Protein AF-A0A964QQM8-F1 (afdb_monomer_lite)

Foldseek 3Di:
DDDDPDDDDPQCVVNPCVCVVQVDDPVLSVVLSVLVVVLVVVLVVLVVVLVVLVVVLVVVVVVDDDCDPVNVVSVVVSVVSVVVSVVSVLVSLQVSLVSGDVVSSVVSSVVVCVPDPVPDDDPPPD

Structure (mmCIF, N/CA/C/O backbone):
data_AF-A0A964QQM8-F1
#
_entry.id   AF-A0A964QQM8-F1
#
loop_
_atom_site.group_PDB
_atom_site.id
_atom_site.type_symbol
_atom_site.label_atom_id
_atom_site.label_alt_id
_atom_site.label_comp_id
_atom_site.label_asym_id
_atom_site.label_entity_id
_atom_site.label_seq_id
_atom_site.pdbx_PDB_ins_code
_atom_site.Cartn_x
_atom_site.Cartn_y
_atom_site.Cartn_z
_atom_site.occupancy
_atom_site.B_iso_or_equiv
_atom_site.auth_seq_id
_atom_site.auth_comp_id
_atom_site.auth_asym_id
_atom_site.auth_atom_id
_atom_site.pdbx_PDB_model_num
ATOM 1 N N . MET A 1 1 ? -12.608 -31.740 -1.890 1.00 31.39 1 MET A N 1
ATOM 2 C CA . MET A 1 1 ? -11.802 -32.082 -3.080 1.00 31.39 1 MET A CA 1
ATOM 3 C C . MET A 1 1 ? -11.042 -30.824 -3.478 1.00 31.39 1 MET A C 1
ATOM 5 O O . MET A 1 1 ? -11.597 -29.952 -4.130 1.00 31.39 1 MET A O 1
ATOM 9 N N . VAL A 1 2 ? -9.843 -30.650 -2.920 1.00 35.44 2 VAL A N 1
ATOM 10 C CA . VAL A 1 2 ? -8.989 -29.475 -3.147 1.00 35.44 2 VAL A CA 1
ATOM 11 C C . VAL A 1 2 ? -8.168 -29.762 -4.398 1.00 35.44 2 VAL A C 1
ATOM 13 O O . VAL A 1 2 ? -7.427 -30.741 -4.423 1.00 35.44 2 VAL A O 1
ATOM 16 N N . GLN A 1 3 ? -8.356 -28.967 -5.451 1.00 29.23 3 GLN A N 1
ATOM 17 C CA . GLN A 1 3 ? -7.541 -29.076 -6.660 1.00 29.23 3 GLN A CA 1
ATOM 18 C C . GLN A 1 3 ? -6.115 -28.578 -6.373 1.00 29.23 3 GLN A C 1
ATOM 20 O O . GLN A 1 3 ? -5.958 -27.564 -5.684 1.00 29.23 3 GLN A O 1
ATOM 25 N N . PRO A 1 4 ? -5.081 -29.250 -6.903 1.00 35.38 4 PRO A N 1
ATOM 26 C CA . PRO A 1 4 ? -3.705 -28.799 -6.782 1.00 35.38 4 PRO A CA 1
ATOM 27 C C . PRO A 1 4 ? -3.490 -27.645 -7.769 1.00 35.38 4 PRO A C 1
ATOM 29 O O . PRO A 1 4 ? -3.807 -27.772 -8.951 1.00 35.38 4 PRO A O 1
ATOM 32 N N . ARG A 1 5 ? -2.982 -26.495 -7.310 1.00 39.91 5 ARG A N 1
ATOM 33 C CA . ARG A 1 5 ? -2.560 -25.436 -8.239 1.0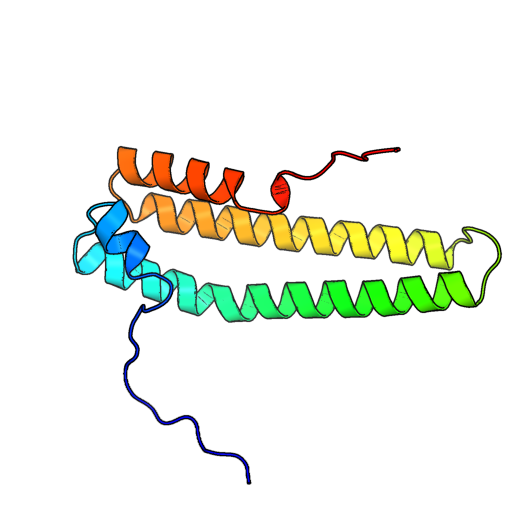0 39.91 5 ARG A CA 1
ATOM 34 C C . ARG A 1 5 ? -1.222 -25.845 -8.840 1.00 39.91 5 ARG A C 1
ATOM 36 O O . ARG A 1 5 ? -0.204 -25.797 -8.160 1.00 39.91 5 ARG A O 1
ATOM 43 N N . GLY A 1 6 ? -1.295 -26.310 -10.082 1.00 38.72 6 GLY A N 1
ATOM 44 C CA . GLY A 1 6 ? -0.162 -26.724 -10.891 1.00 38.72 6 GLY A CA 1
ATOM 45 C C . GLY A 1 6 ? 0.777 -25.572 -11.233 1.00 38.72 6 GLY A C 1
ATOM 46 O O . GLY A 1 6 ? 0.375 -24.415 -11.361 1.00 38.72 6 GLY A O 1
ATOM 47 N N . GLU A 1 7 ? 2.040 -25.944 -11.368 1.00 45.28 7 GLU A N 1
ATOM 48 C CA . GLU A 1 7 ? 3.139 -25.149 -11.889 1.00 45.28 7 GLU A CA 1
ATOM 49 C C . GLU A 1 7 ? 2.960 -24.914 -13.404 1.00 45.28 7 GLU A C 1
ATOM 51 O O . GLU A 1 7 ? 2.777 -25.858 -14.174 1.00 45.28 7 GLU A O 1
ATOM 56 N N . GLY A 1 8 ? 2.992 -23.636 -13.808 1.00 44.34 8 GLY A N 1
ATOM 57 C CA . GLY A 1 8 ? 2.975 -23.129 -15.191 1.00 44.34 8 GLY A CA 1
ATOM 58 C C . GLY A 1 8 ? 2.142 -21.837 -15.363 1.00 44.34 8 GLY A C 1
ATOM 59 O O . GLY A 1 8 ? 1.048 -21.743 -14.819 1.00 44.34 8 GLY A O 1
ATOM 60 N N . SER A 1 9 ? 2.664 -20.838 -16.095 1.00 47.94 9 SER A N 1
ATOM 61 C CA . SER A 1 9 ? 2.002 -19.644 -16.674 1.00 47.94 9 SER A CA 1
ATOM 62 C C . SER A 1 9 ? 0.500 -19.379 -16.401 1.00 47.94 9 SER A C 1
ATOM 64 O O . SER A 1 9 ? -0.371 -20.112 -16.864 1.00 47.94 9 SER A O 1
ATOM 66 N N . PRO A 1 10 ? 0.187 -18.182 -15.864 1.00 42.44 10 PRO A N 1
ATOM 67 C CA . PRO A 1 10 ? -0.726 -17.209 -16.494 1.00 42.44 10 PRO A CA 1
ATOM 68 C C . PRO A 1 10 ? 0.012 -15.885 -16.786 1.00 42.44 10 PRO A C 1
ATOM 70 O O . PRO A 1 10 ? -0.564 -14.806 -16.665 1.00 42.44 10 PRO A O 1
ATOM 73 N N . GLU A 1 11 ? 1.326 -15.991 -17.008 1.00 35.84 11 GLU A N 1
ATOM 74 C CA . GLU A 1 11 ? 2.380 -15.103 -16.500 1.00 35.84 11 GLU A CA 1
ATOM 75 C C . GLU A 1 11 ? 2.014 -13.627 -16.572 1.00 35.84 11 GLU A C 1
ATOM 77 O O . GLU A 1 11 ? 1.658 -13.116 -17.628 1.00 35.84 11 GLU A O 1
ATOM 82 N N . ARG A 1 12 ? 2.158 -12.889 -15.471 1.00 49.22 12 ARG A N 1
ATOM 83 C CA . ARG A 1 12 ? 1.960 -11.430 -15.474 1.00 49.22 12 ARG A CA 1
ATOM 84 C C . ARG A 1 12 ? 0.522 -10.946 -15.746 1.00 49.22 12 ARG A C 1
ATOM 86 O O . ARG A 1 12 ? 0.354 -9.749 -15.922 1.00 49.22 12 ARG A O 1
ATOM 93 N N . SER A 1 13 ? -0.522 -11.782 -15.773 1.00 53.22 13 SER A N 1
ATOM 94 C CA . SER A 1 13 ? -1.888 -11.391 -16.216 1.00 53.22 13 SER A CA 1
ATOM 95 C C . SER A 1 13 ? -2.539 -10.192 -15.504 1.00 53.22 13 SER A C 1
ATOM 97 O O . SER A 1 13 ? -3.277 -9.442 -16.139 1.00 53.22 13 SER A O 1
ATOM 99 N N . GLY A 1 14 ? -2.229 -9.939 -14.230 1.00 65.44 14 GLY A N 1
ATOM 100 C CA . GLY A 1 14 ? -2.646 -8.712 -13.533 1.00 65.44 14 GLY A CA 1
ATOM 101 C C . GLY A 1 14 ? -1.772 -7.484 -13.822 1.00 65.44 14 GLY A C 1
ATOM 102 O O . GLY A 1 14 ? -2.158 -6.374 -13.479 1.00 65.44 14 GLY A O 1
ATOM 103 N N . LEU A 1 15 ? -0.603 -7.667 -14.441 1.00 86.00 15 LEU A N 1
ATOM 104 C CA . LEU A 1 15 ? 0.398 -6.643 -14.770 1.00 86.00 15 LEU A CA 1
ATOM 105 C C . LEU A 1 15 ? 0.627 -6.489 -16.282 1.00 86.00 15 LEU A C 1
ATOM 107 O O . LEU A 1 15 ? 1.423 -5.651 -16.691 1.00 86.00 15 LEU A O 1
ATOM 111 N N . ALA A 1 16 ? -0.061 -7.259 -17.131 1.00 85.94 16 ALA A N 1
ATOM 112 C CA . ALA A 1 16 ? 0.047 -7.158 -18.587 1.00 85.94 16 ALA A CA 1
ATOM 113 C C . ALA A 1 16 ? -0.306 -5.747 -19.085 1.00 85.94 16 ALA A C 1
ATOM 115 O O . ALA A 1 16 ? 0.331 -5.231 -20.003 1.00 85.94 16 ALA A O 1
ATOM 116 N N . TRP A 1 17 ? -1.256 -5.089 -18.410 1.00 88.25 17 TRP A N 1
ATOM 117 C CA . TRP A 1 17 ? -1.578 -3.681 -18.641 1.00 88.25 17 TRP A CA 1
ATOM 118 C C . TRP A 1 17 ? -0.369 -2.767 -18.422 1.00 88.25 17 TRP A C 1
ATOM 120 O O . TRP A 1 17 ? -0.213 -1.805 -19.154 1.00 88.25 17 TRP A O 1
ATOM 130 N N . LEU A 1 18 ? 0.525 -3.072 -17.476 1.00 89.94 18 LEU A N 1
ATOM 131 C CA . LEU A 1 18 ? 1.683 -2.233 -17.178 1.00 89.94 18 LEU A CA 1
ATOM 132 C C . LEU A 1 18 ? 2.679 -2.223 -18.341 1.00 89.94 18 LEU A C 1
ATOM 134 O O . LEU A 1 18 ? 3.220 -1.178 -18.691 1.00 89.94 18 LEU A O 1
ATOM 138 N N . ARG A 1 19 ? 2.890 -3.380 -18.977 1.00 89.88 19 ARG A N 1
ATOM 139 C CA . ARG A 1 19 ? 3.741 -3.476 -20.167 1.00 89.88 19 ARG A CA 1
ATOM 140 C C . ARG A 1 19 ? 3.190 -2.627 -21.310 1.00 89.88 19 ARG A C 1
ATOM 142 O O . ARG A 1 19 ? 3.952 -1.894 -21.933 1.00 89.88 19 ARG A O 1
ATOM 149 N N . ASN A 1 20 ? 1.885 -2.740 -21.558 1.00 87.88 20 ASN A N 1
ATOM 150 C CA . ASN A 1 20 ? 1.216 -2.076 -22.674 1.00 87.88 20 ASN A CA 1
ATOM 151 C C . ASN A 1 20 ? 1.068 -0.571 -22.433 1.00 87.88 20 ASN A C 1
ATOM 153 O O . ASN A 1 20 ? 1.385 0.221 -23.313 1.00 87.88 20 ASN A O 1
ATOM 157 N N . ASP A 1 21 ? 0.647 -0.175 -21.232 1.00 91.62 21 ASP A N 1
ATOM 158 C CA . ASP A 1 21 ? 0.423 1.224 -20.894 1.00 91.62 21 ASP A CA 1
ATOM 159 C C . ASP A 1 21 ? 1.740 1.997 -20.850 1.00 91.62 21 ASP A C 1
ATOM 161 O O . ASP A 1 21 ? 1.748 3.145 -21.275 1.00 91.62 21 ASP A O 1
ATOM 165 N N . PHE A 1 22 ? 2.832 1.402 -20.349 1.00 92.88 22 PHE A N 1
ATOM 166 C CA . PHE A 1 22 ? 4.102 2.093 -20.062 1.00 92.88 22 PHE A CA 1
ATOM 167 C C . PHE A 1 22 ? 5.267 1.687 -20.972 1.00 92.88 22 PHE A C 1
ATOM 169 O O . PHE A 1 22 ? 6.421 1.981 -20.664 1.00 92.88 22 PHE A O 1
ATOM 176 N N . SER A 1 23 ? 4.984 1.012 -22.091 1.00 89.62 23 SER A N 1
ATOM 177 C CA . SER A 1 23 ? 5.976 0.655 -23.119 1.00 89.62 23 SER A CA 1
ATOM 178 C C . SER A 1 23 ? 7.227 -0.043 -22.564 1.00 89.62 23 SER A C 1
ATOM 180 O O . SER A 1 23 ? 8.357 0.261 -22.949 1.00 89.62 23 SER A O 1
ATOM 182 N N . LEU A 1 24 ? 7.036 -0.978 -21.630 1.00 93.12 24 LEU A N 1
ATOM 183 C CA . LEU A 1 24 ? 8.154 -1.678 -21.001 1.00 93.12 24 LEU A CA 1
ATOM 184 C C . LEU A 1 24 ? 8.799 -2.666 -21.973 1.00 93.12 24 LEU A C 1
ATOM 186 O O . LEU A 1 24 ? 8.119 -3.479 -22.608 1.00 93.12 24 LEU A O 1
ATOM 190 N N . SER A 1 25 ? 10.131 -2.651 -22.022 1.00 93.88 25 SER A N 1
ATOM 191 C CA . SER A 1 25 ? 10.892 -3.729 -22.654 1.00 93.88 25 SER A CA 1
ATOM 192 C C . SER A 1 25 ? 10.658 -5.060 -21.933 1.00 93.88 25 SER A C 1
ATOM 194 O O . SER A 1 25 ? 10.248 -5.106 -20.771 1.00 93.88 25 SER A O 1
ATOM 196 N N . GLU A 1 26 ? 10.966 -6.166 -22.609 1.00 92.38 26 GLU A N 1
ATOM 197 C CA . GLU A 1 26 ? 10.840 -7.509 -22.034 1.00 92.38 26 GLU A CA 1
ATOM 198 C C . GLU A 1 26 ? 11.637 -7.660 -20.728 1.00 92.38 26 GLU A C 1
ATOM 200 O O . GLU A 1 26 ? 11.129 -8.195 -19.741 1.00 92.38 26 GLU A O 1
ATOM 205 N N . ALA A 1 27 ? 12.857 -7.115 -20.697 1.00 93.44 27 ALA A N 1
ATOM 206 C CA . ALA A 1 27 ? 13.725 -7.143 -19.525 1.00 93.44 27 ALA A CA 1
ATOM 207 C C . ALA A 1 27 ? 13.144 -6.333 -18.354 1.00 93.44 27 ALA A C 1
ATOM 209 O O . ALA A 1 27 ? 13.073 -6.835 -17.233 1.00 93.44 27 ALA A O 1
ATOM 210 N N . GLN A 1 28 ? 12.669 -5.110 -18.615 1.00 94.31 28 GLN A N 1
ATOM 211 C CA . GLN A 1 28 ? 12.044 -4.269 -17.588 1.00 94.31 28 GLN A CA 1
ATOM 212 C C . GLN A 1 28 ? 10.773 -4.915 -17.041 1.00 94.31 28 GLN A C 1
ATOM 214 O O . GLN A 1 28 ? 10.565 -4.950 -15.832 1.00 94.31 28 GLN A O 1
ATOM 219 N N . PHE A 1 29 ? 9.933 -5.467 -17.916 1.00 94.06 29 PHE A N 1
ATOM 220 C CA . PHE A 1 29 ? 8.695 -6.102 -17.491 1.00 94.06 29 PHE A CA 1
ATOM 221 C C . PHE A 1 29 ? 8.959 -7.365 -16.660 1.00 94.06 29 PHE A C 1
ATOM 223 O O . PHE A 1 29 ? 8.303 -7.571 -15.643 1.00 94.06 29 PHE A O 1
ATOM 230 N N . THR A 1 30 ? 9.958 -8.165 -17.039 1.00 93.56 30 THR A N 1
ATOM 231 C CA . THR A 1 30 ? 10.393 -9.335 -16.258 1.00 93.56 30 THR A CA 1
ATOM 232 C C . THR A 1 30 ? 10.856 -8.930 -14.857 1.00 93.56 30 THR A C 1
ATOM 234 O O . THR A 1 30 ? 10.435 -9.535 -13.871 1.00 93.56 30 THR A O 1
ATOM 237 N N . GLU A 1 31 ? 11.659 -7.868 -14.749 1.00 94.00 31 GLU A N 1
ATOM 238 C CA . GLU A 1 31 ? 12.128 -7.365 -13.455 1.00 94.00 31 GLU A CA 1
ATOM 239 C C . GLU A 1 31 ? 10.979 -6.823 -12.594 1.00 94.00 31 GLU A C 1
ATOM 241 O O . GLU A 1 31 ? 10.906 -7.110 -11.398 1.00 94.00 31 GLU A O 1
ATOM 246 N N . VAL A 1 32 ? 10.022 -6.107 -13.192 1.00 93.38 32 VAL A N 1
ATOM 247 C CA . VAL A 1 32 ? 8.830 -5.637 -12.473 1.00 93.38 32 VAL A CA 1
ATOM 248 C C . VAL A 1 32 ? 7.988 -6.797 -11.943 1.00 93.38 32 VAL A C 1
ATOM 250 O O . VAL A 1 32 ? 7.559 -6.748 -10.789 1.00 93.38 32 VAL A O 1
ATOM 253 N N . CYS A 1 33 ? 7.784 -7.855 -12.729 1.00 92.75 33 CYS A N 1
ATOM 254 C CA . CYS A 1 33 ? 7.067 -9.042 -12.263 1.00 92.75 33 CYS A CA 1
ATOM 255 C C . CYS A 1 33 ? 7.776 -9.700 -11.082 1.00 92.75 33 CYS A C 1
ATOM 257 O O . CYS A 1 33 ? 7.151 -9.925 -10.050 1.00 92.75 33 CYS A O 1
ATOM 259 N N . ARG A 1 34 ? 9.097 -9.885 -11.173 1.00 93.81 34 ARG A N 1
ATOM 260 C CA . ARG A 1 34 ? 9.903 -10.428 -10.075 1.00 93.81 34 ARG A CA 1
ATOM 261 C C . ARG A 1 34 ? 9.768 -9.595 -8.794 1.00 93.81 34 ARG A C 1
ATOM 263 O O . ARG A 1 34 ? 9.611 -10.149 -7.706 1.00 93.81 34 ARG A O 1
ATOM 270 N N . MET A 1 35 ? 9.815 -8.265 -8.906 1.00 93.88 35 MET A N 1
ATOM 271 C CA . MET A 1 35 ? 9.623 -7.360 -7.766 1.00 93.88 35 MET A CA 1
ATOM 272 C C . MET A 1 35 ? 8.212 -7.446 -7.176 1.00 93.88 35 MET A C 1
ATOM 274 O O . MET A 1 35 ? 8.052 -7.363 -5.958 1.00 93.88 35 MET A O 1
ATOM 278 N N . HIS A 1 36 ? 7.191 -7.586 -8.021 1.00 92.94 36 HIS A N 1
ATOM 279 C CA . HIS A 1 36 ? 5.806 -7.704 -7.582 1.00 92.94 36 HIS A CA 1
ATOM 280 C C . HIS A 1 36 ? 5.546 -9.027 -6.862 1.00 92.94 36 HIS A C 1
ATOM 282 O O . HIS A 1 36 ? 5.006 -9.020 -5.757 1.00 92.94 36 HIS A O 1
ATOM 288 N N . ASP A 1 37 ? 6.016 -10.139 -7.421 1.00 92.25 37 ASP A N 1
ATOM 289 C CA . ASP A 1 37 ? 5.865 -11.468 -6.827 1.00 92.25 37 ASP A CA 1
ATOM 290 C C . ASP A 1 37 ? 6.543 -11.548 -5.451 1.00 92.25 37 ASP A C 1
ATOM 292 O O . ASP A 1 37 ? 5.998 -12.136 -4.518 1.00 92.25 37 ASP A O 1
ATOM 296 N N . ALA A 1 38 ? 7.686 -10.874 -5.277 1.00 91.62 38 ALA A N 1
ATOM 297 C CA . ALA A 1 38 ? 8.354 -10.759 -3.981 1.00 91.62 38 ALA A CA 1
ATOM 298 C C . ALA A 1 38 ? 7.586 -9.881 -2.969 1.00 91.62 38 ALA A C 1
ATOM 300 O O . ALA A 1 38 ? 7.682 -10.094 -1.759 1.00 91.62 38 ALA A O 1
ATOM 301 N N . TYR A 1 39 ? 6.831 -8.884 -3.438 1.00 92.25 39 TYR A N 1
ATOM 302 C CA . TYR A 1 39 ? 6.070 -7.964 -2.589 1.00 92.25 39 TYR A CA 1
ATOM 303 C C . TYR A 1 39 ? 4.726 -8.546 -2.121 1.00 92.25 39 TYR A C 1
ATOM 305 O O . TYR A 1 39 ? 4.335 -8.329 -0.970 1.00 92.25 39 TYR A O 1
ATOM 313 N N . VAL A 1 40 ? 4.025 -9.296 -2.979 1.00 91.12 40 VAL A N 1
ATOM 314 C CA . VAL A 1 40 ? 2.660 -9.800 -2.729 1.00 91.12 40 VAL A CA 1
ATOM 315 C C . VAL A 1 40 ? 2.509 -10.537 -1.386 1.00 91.12 40 VAL A C 1
ATOM 317 O O . VAL A 1 40 ? 1.577 -10.200 -0.649 1.00 91.12 40 VAL A O 1
ATOM 320 N N . PRO A 1 41 ? 3.402 -11.467 -0.986 1.00 93.19 41 PRO A N 1
ATOM 321 C CA . PRO A 1 41 ? 3.288 -12.145 0.306 1.00 93.19 41 PRO A CA 1
ATOM 322 C C . PRO A 1 41 ? 3.362 -11.185 1.500 1.00 93.19 41 PRO A C 1
ATOM 324 O O . PRO A 1 41 ? 2.590 -11.319 2.450 1.00 93.19 41 PRO A O 1
ATOM 327 N N . ARG A 1 42 ? 4.250 -10.180 1.440 1.00 92.31 42 ARG A N 1
ATOM 328 C CA . ARG A 1 42 ? 4.389 -9.155 2.489 1.00 92.31 42 ARG A CA 1
ATOM 329 C C . ARG A 1 42 ? 3.139 -8.278 2.565 1.00 92.31 42 ARG A C 1
ATOM 331 O O . ARG A 1 42 ? 2.660 -8.008 3.662 1.00 92.31 42 ARG A O 1
ATOM 338 N N . CYS A 1 43 ? 2.600 -7.872 1.415 1.00 91.88 43 CYS A N 1
ATOM 339 C CA . CYS A 1 43 ? 1.356 -7.106 1.331 1.00 91.88 43 CYS A CA 1
ATOM 340 C C . CYS A 1 43 ? 0.187 -7.866 1.977 1.00 91.88 43 CYS A C 1
ATOM 342 O O . CYS A 1 43 ? -0.491 -7.340 2.861 1.00 91.88 43 CYS A O 1
ATOM 344 N N . ALA A 1 44 ? 0.007 -9.135 1.599 1.00 92.06 44 ALA A N 1
ATOM 345 C CA . ALA A 1 44 ? -1.044 -9.989 2.142 1.00 92.06 44 ALA A CA 1
ATOM 346 C C . ALA A 1 44 ? -0.921 -10.154 3.664 1.00 92.06 44 ALA A C 1
ATOM 348 O O .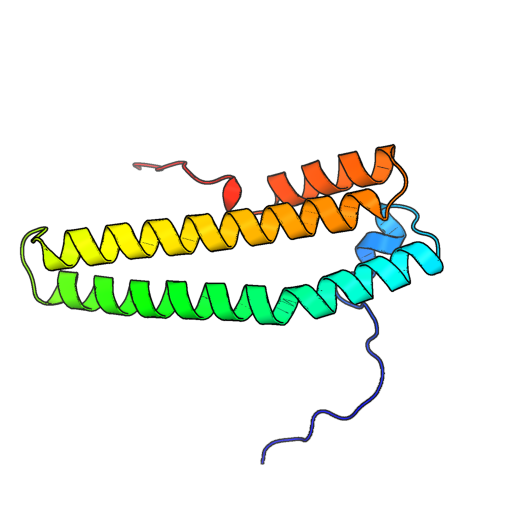 ALA A 1 44 ? -1.925 -10.090 4.374 1.00 92.06 44 ALA A O 1
ATOM 349 N N . GLU A 1 45 ? 0.298 -10.314 4.182 1.00 95.31 45 GLU A N 1
ATOM 350 C CA . GLU A 1 45 ? 0.529 -10.409 5.622 1.00 95.31 45 GLU A CA 1
ATOM 351 C C . GLU A 1 45 ? 0.165 -9.121 6.368 1.00 95.31 45 GLU A C 1
ATOM 353 O O . GLU A 1 45 ? -0.532 -9.173 7.383 1.00 95.31 45 GLU A O 1
ATOM 358 N N . SER A 1 46 ? 0.557 -7.954 5.850 1.00 91.69 46 SER A N 1
ATOM 359 C CA . SER A 1 46 ? 0.140 -6.668 6.419 1.00 91.69 46 SER A CA 1
ATOM 360 C C . SER A 1 46 ? -1.387 -6.531 6.459 1.00 91.69 46 SER A C 1
ATOM 362 O O . SER A 1 46 ? -1.930 -6.133 7.491 1.00 91.69 46 SER A O 1
ATOM 364 N N . CYS A 1 47 ? -2.092 -6.928 5.393 1.00 92.31 47 CYS A N 1
ATOM 365 C CA . CYS A 1 47 ? -3.557 -6.936 5.370 1.00 92.31 47 CYS A CA 1
ATOM 366 C C . CYS A 1 47 ? -4.152 -7.864 6.438 1.00 92.31 47 CYS A C 1
ATOM 368 O O . CYS A 1 47 ? -5.070 -7.456 7.148 1.00 92.31 47 CYS A O 1
ATOM 370 N N . ARG A 1 48 ? -3.608 -9.078 6.610 1.00 96.12 48 ARG A N 1
ATOM 371 C CA . ARG A 1 48 ? -4.061 -10.012 7.658 1.00 96.12 48 ARG A CA 1
ATOM 372 C C . ARG A 1 48 ? -3.896 -9.431 9.060 1.00 96.12 48 ARG A C 1
ATOM 374 O O . ARG A 1 48 ? -4.811 -9.539 9.873 1.00 96.12 48 ARG A O 1
ATOM 381 N N . ARG A 1 49 ? -2.756 -8.794 9.343 1.00 96.38 49 ARG A N 1
ATOM 382 C CA . ARG A 1 49 ? -2.483 -8.167 10.650 1.00 96.38 49 ARG A CA 1
ATOM 383 C C . ARG A 1 49 ? -3.450 -7.018 10.940 1.00 96.38 49 ARG A C 1
ATOM 385 O O . ARG A 1 49 ? -3.983 -6.943 12.046 1.00 96.38 49 ARG A O 1
ATOM 392 N N . ILE A 1 50 ? -3.710 -6.159 9.950 1.00 95.19 50 ILE A N 1
ATOM 393 C CA . ILE A 1 50 ? -4.689 -5.066 10.068 1.00 95.19 50 ILE A CA 1
ATOM 394 C C . ILE A 1 50 ? -6.086 -5.629 10.340 1.00 95.19 50 ILE A C 1
ATOM 396 O O . ILE A 1 50 ? -6.763 -5.152 11.247 1.00 95.19 50 ILE A O 1
ATOM 400 N N . GLU A 1 51 ? -6.499 -6.663 9.608 1.00 95.00 51 GLU A N 1
ATOM 401 C CA . GLU A 1 51 ? -7.819 -7.269 9.788 1.00 95.00 51 GLU A CA 1
ATOM 402 C C . GLU A 1 51 ? -7.976 -7.905 11.171 1.00 95.00 51 GLU A C 1
ATOM 404 O O . GLU A 1 51 ? -8.961 -7.658 11.865 1.00 95.00 51 GLU A O 1
ATOM 409 N N . SER A 1 52 ? -6.961 -8.635 11.641 1.00 97.19 52 SER A N 1
ATOM 410 C CA . SER A 1 52 ? -6.954 -9.179 13.002 1.00 97.19 52 SER A CA 1
ATOM 411 C C . SER A 1 52 ? -7.119 -8.082 14.057 1.00 97.19 52 SER A C 1
ATOM 413 O O . SER A 1 52 ? -7.850 -8.270 15.031 1.00 97.19 52 SER A O 1
ATOM 415 N N . LYS A 1 53 ? -6.465 -6.929 13.870 1.00 97.38 53 LYS A N 1
ATOM 416 C CA . LYS A 1 53 ? -6.584 -5.794 14.791 1.00 97.38 53 LYS A CA 1
ATOM 417 C C . LYS A 1 53 ? -7.955 -5.116 14.696 1.00 97.38 53 LYS A C 1
ATOM 419 O O . LYS A 1 53 ? -8.488 -4.695 15.717 1.00 97.38 53 LYS A O 1
ATOM 424 N N . ASN A 1 54 ? -8.564 -5.055 13.511 1.00 96.56 54 ASN A N 1
ATOM 425 C CA . ASN A 1 54 ? -9.934 -4.558 13.344 1.00 96.56 54 ASN A CA 1
ATOM 426 C C . ASN A 1 54 ? -10.951 -5.443 14.079 1.00 96.56 54 ASN A C 1
ATOM 428 O O . ASN A 1 54 ? -11.835 -4.920 14.754 1.00 96.56 54 ASN A O 1
ATOM 432 N N . VAL A 1 55 ? -10.801 -6.770 14.001 1.00 98.00 55 VAL A N 1
ATOM 433 C CA . VAL A 1 55 ? -11.645 -7.722 14.742 1.00 98.00 55 VAL A CA 1
ATOM 434 C C . VAL A 1 55 ? -11.511 -7.517 16.254 1.00 98.00 55 VAL A C 1
ATOM 436 O O . VAL A 1 55 ? -12.513 -7.529 16.967 1.00 98.00 55 VAL A O 1
ATOM 439 N N . GLU A 1 56 ? -10.294 -7.307 16.756 1.00 97.31 56 GLU A N 1
ATOM 440 C CA . GLU A 1 56 ? -10.048 -7.000 18.170 1.00 97.31 56 GLU A CA 1
ATOM 441 C C . GLU A 1 56 ? -10.719 -5.690 18.602 1.00 97.31 56 GLU A C 1
ATOM 443 O O . GLU A 1 56 ? -11.455 -5.681 19.588 1.00 97.31 56 GLU A O 1
ATOM 448 N N . ILE A 1 57 ? -10.540 -4.613 17.831 1.00 98.12 57 ILE A N 1
ATOM 449 C CA . ILE A 1 57 ? -11.209 -3.326 18.068 1.00 98.12 57 ILE A CA 1
ATOM 450 C C . ILE A 1 57 ? -12.730 -3.507 18.102 1.00 98.12 57 ILE A C 1
ATOM 452 O O . ILE A 1 57 ? -13.380 -3.025 19.026 1.00 98.12 57 ILE A O 1
ATOM 456 N N . GLY A 1 58 ? -13.299 -4.238 17.139 1.00 97.69 58 GLY A N 1
ATOM 457 C CA . GLY A 1 58 ? -14.737 -4.505 17.082 1.00 97.69 58 GLY A CA 1
ATOM 458 C C . GLY A 1 58 ? -15.259 -5.221 18.330 1.00 97.69 58 GLY A C 1
ATOM 459 O O . GLY A 1 58 ? -16.321 -4.868 18.839 1.00 97.69 58 GLY A O 1
ATOM 460 N N . ARG A 1 59 ? -14.493 -6.177 18.876 1.00 97.62 59 ARG A N 1
ATOM 461 C CA . ARG A 1 59 ? -14.832 -6.844 20.144 1.00 97.62 59 ARG A CA 1
ATOM 462 C C . ARG A 1 59 ? -14.797 -5.878 21.325 1.00 97.62 59 ARG A C 1
ATOM 464 O O . ARG A 1 59 ? -15.753 -5.860 22.092 1.00 97.62 59 ARG A O 1
ATOM 471 N N . LEU A 1 60 ? -13.740 -5.071 21.444 1.00 97.31 60 LEU A N 1
ATOM 472 C CA . LEU A 1 60 ? -13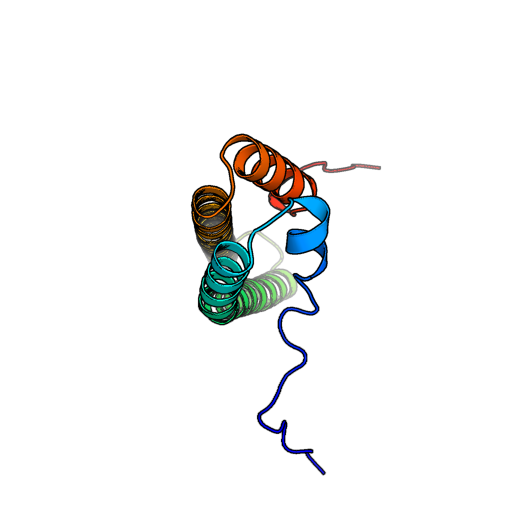.586 -4.093 22.529 1.00 97.31 60 LEU A CA 1
ATOM 473 C C . LEU A 1 60 ? -14.716 -3.056 22.522 1.00 97.31 60 LEU A C 1
ATOM 475 O O . LEU A 1 60 ? -15.270 -2.743 23.575 1.00 97.31 60 LEU A O 1
ATOM 479 N N . VAL A 1 61 ? -15.102 -2.583 21.333 1.00 97.44 61 VAL A N 1
ATOM 480 C CA . VAL A 1 61 ? -16.251 -1.685 21.148 1.00 97.44 61 VAL A CA 1
ATOM 481 C C . VAL A 1 61 ? -17.552 -2.362 21.575 1.00 97.44 61 VAL A C 1
ATOM 483 O O . VAL A 1 61 ? -18.329 -1.759 22.303 1.00 97.44 61 VAL A O 1
ATOM 486 N N . ALA A 1 62 ? -17.789 -3.613 21.169 1.00 96.81 62 ALA A N 1
ATOM 487 C CA . ALA A 1 62 ? -19.015 -4.330 21.522 1.00 96.81 62 ALA A CA 1
ATOM 488 C C . ALA A 1 62 ? -19.128 -4.645 23.027 1.00 96.81 62 ALA A C 1
ATOM 490 O O . ALA A 1 62 ? -20.237 -4.754 23.544 1.00 96.81 62 ALA A O 1
ATOM 491 N N . SER A 1 63 ? -18.001 -4.806 23.727 1.00 94.44 63 SER A N 1
ATOM 492 C CA . SER A 1 63 ? -17.965 -5.097 25.167 1.00 94.44 63 SER A CA 1
ATOM 493 C C . SER A 1 63 ? -17.946 -3.860 26.070 1.00 94.44 63 SER A C 1
ATOM 495 O O . SER A 1 63 ? -18.142 -3.990 27.276 1.00 94.44 63 SER A O 1
ATOM 497 N N . GLY A 1 64 ? -17.657 -2.681 25.517 1.00 91.06 64 GLY A N 1
ATOM 498 C CA . GLY A 1 64 ? -17.482 -1.437 26.264 1.00 91.06 64 GLY A CA 1
ATOM 499 C C . GLY A 1 64 ? -18.570 -0.404 25.975 1.00 91.06 64 GLY A C 1
ATOM 500 O O . GLY A 1 64 ? -19.359 -0.535 25.047 1.00 91.06 64 GLY A O 1
ATOM 501 N N . ASN A 1 65 ? -18.595 0.666 26.768 1.00 90.62 65 ASN A N 1
ATOM 502 C CA . ASN A 1 65 ? -19.445 1.843 26.535 1.00 90.62 65 ASN A CA 1
ATOM 503 C C . ASN A 1 65 ? -18.640 3.154 26.449 1.00 90.62 65 ASN A C 1
ATOM 505 O O . ASN A 1 65 ? -19.219 4.235 26.370 1.00 90.62 65 ASN A O 1
ATOM 509 N N . ALA A 1 66 ? -17.310 3.058 26.480 1.00 92.62 66 ALA A N 1
ATOM 510 C CA . ALA A 1 66 ? -16.391 4.184 26.456 1.00 92.62 66 ALA A CA 1
ATOM 511 C C . ALA A 1 66 ? -15.068 3.781 25.793 1.00 92.62 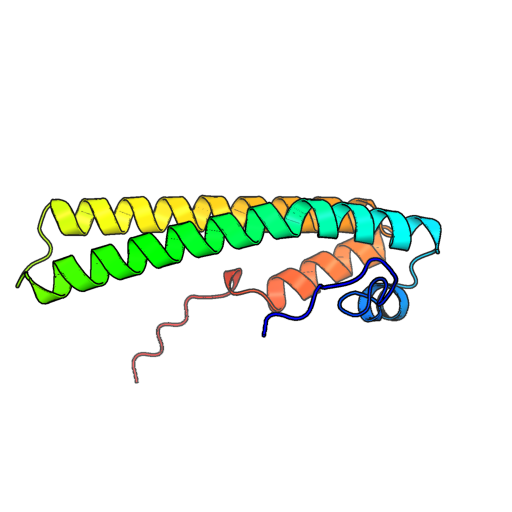66 ALA A C 1
ATOM 513 O O . ALA A 1 66 ? -14.702 2.603 25.759 1.0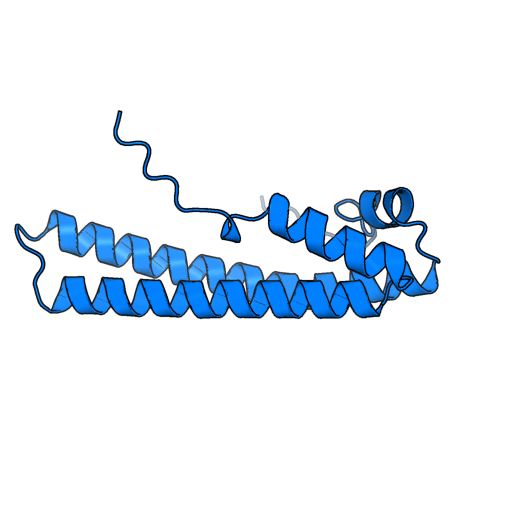0 92.62 66 ALA A O 1
ATOM 514 N N . VAL A 1 67 ? -14.321 4.774 25.304 1.00 95.31 67 VAL A N 1
ATOM 515 C CA . VAL A 1 67 ? -12.944 4.579 24.834 1.00 95.31 67 VAL A CA 1
ATOM 516 C C . VAL A 1 67 ? -12.027 4.461 26.045 1.00 95.31 67 VAL A C 1
ATOM 518 O O . VAL A 1 67 ? -11.514 5.450 26.558 1.00 95.31 67 VAL A O 1
ATOM 521 N N . GLY A 1 68 ? -11.886 3.235 26.543 1.00 95.69 68 GLY A N 1
ATOM 522 C CA . GLY A 1 68 ? -10.954 2.911 27.615 1.00 95.69 68 GLY A CA 1
ATOM 523 C C . GLY A 1 68 ? -9.519 2.697 27.112 1.00 95.69 68 GLY A C 1
ATOM 524 O O . GLY A 1 68 ? -9.294 2.592 25.901 1.00 95.69 68 GLY A O 1
ATOM 525 N N . PRO A 1 69 ? -8.551 2.530 28.032 1.00 96.44 69 PRO A N 1
ATOM 526 C CA . PRO A 1 69 ? -7.133 2.377 27.691 1.00 96.44 69 PRO A CA 1
ATOM 527 C C . PRO A 1 69 ? -6.835 1.210 26.737 1.00 96.44 69 PRO A C 1
ATOM 529 O O . PRO A 1 69 ? -5.911 1.271 25.929 1.00 96.44 69 PRO A O 1
ATOM 532 N N . GLU A 1 70 ? -7.611 0.127 26.816 1.00 95.88 70 GLU A N 1
ATOM 533 C CA . GLU A 1 70 ? -7.453 -1.038 25.939 1.00 95.88 70 GLU A CA 1
ATOM 534 C C . GLU A 1 70 ? -7.873 -0.738 24.500 1.00 95.88 70 GLU A C 1
ATOM 536 O O . GLU A 1 70 ? -7.157 -1.100 23.566 1.00 95.88 70 GLU A O 1
ATOM 541 N N . LEU A 1 71 ? -8.995 -0.032 24.322 1.00 97.38 71 LEU A N 1
ATOM 542 C CA . LEU A 1 71 ? -9.471 0.377 23.004 1.00 97.38 71 LEU A CA 1
ATOM 543 C C . LEU A 1 71 ? -8.541 1.431 22.394 1.00 97.38 71 LEU A C 1
ATOM 545 O O . LEU A 1 71 ? -8.198 1.328 21.220 1.00 97.38 71 LEU A O 1
ATOM 549 N N . GLU A 1 72 ? -8.069 2.395 23.185 1.00 97.94 72 GLU A N 1
ATOM 550 C CA . GLU A 1 72 ? -7.089 3.393 22.739 1.00 97.94 72 GLU A CA 1
ATOM 551 C C . GLU A 1 72 ? -5.776 2.745 22.270 1.00 97.94 72 GLU A C 1
ATOM 553 O O . GLU A 1 72 ? -5.263 3.064 21.190 1.00 97.94 72 GLU A O 1
ATOM 558 N N . ARG A 1 73 ? -5.258 1.778 23.037 1.00 97.88 73 ARG A N 1
ATOM 559 C CA . ARG A 1 73 ? -4.069 1.010 22.653 1.00 97.88 73 ARG A CA 1
ATOM 560 C C . ARG A 1 73 ? -4.304 0.235 21.357 1.00 97.88 73 ARG A C 1
ATOM 562 O O . ARG A 1 73 ? -3.494 0.340 20.437 1.00 97.88 73 ARG A O 1
ATOM 569 N N . ALA A 1 74 ? -5.423 -0.483 21.247 1.00 97.44 74 ALA A N 1
ATOM 570 C CA . ALA A 1 74 ? -5.752 -1.243 20.044 1.00 97.44 74 ALA A CA 1
ATOM 571 C C . ALA A 1 74 ? -5.879 -0.335 18.808 1.00 97.44 74 ALA A C 1
ATOM 573 O O . ALA A 1 74 ? -5.367 -0.678 17.743 1.00 97.44 74 ALA A O 1
ATOM 574 N N . LEU A 1 75 ? -6.493 0.847 18.943 1.00 97.44 75 LEU A N 1
ATOM 575 C CA . LEU A 1 75 ? -6.581 1.854 17.879 1.00 97.44 75 LEU A CA 1
ATOM 576 C C . LEU A 1 75 ? -5.199 2.368 17.459 1.00 97.44 75 LEU A 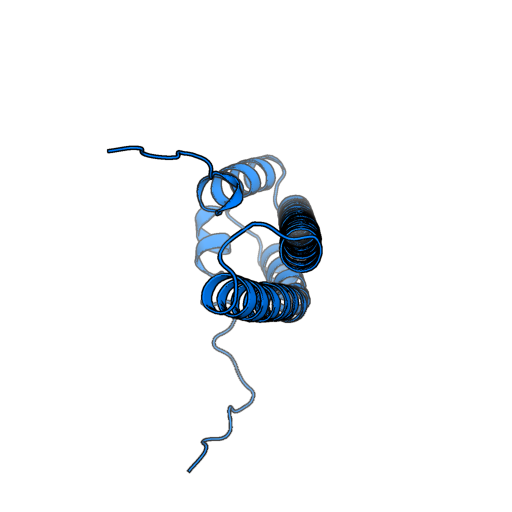C 1
ATOM 578 O O . LEU A 1 75 ? -4.911 2.439 16.263 1.00 97.44 75 LEU A O 1
ATOM 582 N N . THR A 1 76 ? -4.330 2.667 18.425 1.00 98.00 76 THR A N 1
ATOM 583 C CA . THR A 1 76 ? -2.959 3.134 18.172 1.00 98.00 76 THR A CA 1
ATOM 584 C C . THR A 1 76 ? -2.148 2.096 17.399 1.00 98.00 76 THR A C 1
ATOM 586 O O . THR A 1 76 ? -1.559 2.409 16.363 1.00 98.00 76 THR A O 1
ATOM 589 N N . GLU A 1 77 ? -2.172 0.839 17.844 1.00 97.69 77 GLU A N 1
ATOM 590 C CA . GLU A 1 77 ? -1.509 -0.278 17.160 1.00 97.69 77 GLU A CA 1
ATOM 591 C C . GLU A 1 77 ? -2.066 -0.479 15.743 1.00 97.69 77 GLU A C 1
ATOM 593 O O . GLU A 1 77 ? -1.321 -0.689 14.786 1.00 97.69 77 GLU A O 1
ATOM 598 N N . SER A 1 78 ? -3.383 -0.348 15.575 1.00 96.56 78 SER A N 1
ATOM 599 C CA . SER A 1 78 ? -4.048 -0.406 14.269 1.00 96.56 78 SER A CA 1
ATOM 600 C C . SER A 1 78 ? -3.575 0.711 13.329 1.00 96.56 78 SER A C 1
ATOM 602 O O . SER A 1 78 ? -3.391 0.485 12.128 1.00 96.56 78 SER A O 1
ATOM 604 N N . GLY A 1 79 ? -3.348 1.914 13.863 1.00 95.31 79 GLY A N 1
ATOM 605 C CA . GLY A 1 79 ? -2.750 3.034 13.138 1.00 95.31 79 GLY A CA 1
ATOM 606 C C . GLY A 1 79 ? -1.316 2.738 12.699 1.00 95.31 79 GLY A C 1
ATOM 607 O O . GLY A 1 79 ? -0.984 2.914 11.526 1.00 95.31 79 GLY A O 1
ATOM 608 N N . GLN A 1 80 ? -0.485 2.208 13.599 1.00 96.88 80 GLN A N 1
ATOM 609 C CA . GLN A 1 80 ? 0.899 1.826 13.293 1.00 96.88 80 GLN A CA 1
ATOM 610 C C . GLN A 1 80 ? 0.971 0.759 12.192 1.00 96.88 80 GLN A C 1
ATOM 612 O O . GLN A 1 80 ? 1.711 0.928 11.223 1.00 96.88 80 GLN A O 1
ATOM 617 N N . LEU A 1 81 ? 0.136 -0.283 12.267 1.00 95.69 81 LEU A N 1
ATOM 618 C CA . LEU A 1 81 ? 0.054 -1.319 11.231 1.00 95.69 81 LEU A CA 1
ATOM 619 C C . LEU A 1 81 ? -0.312 -0.743 9.855 1.00 95.69 81 LEU A C 1
ATOM 621 O O . LEU A 1 81 ? 0.233 -1.170 8.834 1.00 95.69 81 LEU A O 1
ATOM 625 N N . ARG A 1 82 ? -1.215 0.245 9.808 1.00 94.31 82 ARG A N 1
ATOM 626 C CA . ARG A 1 82 ? -1.563 0.941 8.559 1.00 94.31 82 ARG A CA 1
ATOM 627 C C . ARG A 1 82 ? -0.389 1.749 8.023 1.00 94.31 82 ARG A C 1
ATOM 629 O O . ARG A 1 82 ? -0.107 1.640 6.835 1.00 94.31 82 ARG A O 1
ATOM 636 N N . ILE A 1 83 ? 0.321 2.489 8.874 1.00 94.50 83 ILE A N 1
ATOM 637 C CA . ILE A 1 83 ? 1.515 3.251 8.478 1.00 94.50 83 ILE A CA 1
ATOM 638 C C . ILE A 1 83 ? 2.579 2.316 7.889 1.00 94.50 83 ILE A C 1
ATOM 640 O O . ILE A 1 83 ? 3.116 2.590 6.816 1.00 94.50 83 ILE A O 1
ATOM 644 N N . GLU A 1 84 ? 2.852 1.185 8.543 1.00 94.75 84 GLU A N 1
ATOM 645 C CA . GLU A 1 84 ? 3.797 0.177 8.047 1.00 94.75 84 GLU A CA 1
ATOM 646 C C . GLU A 1 84 ? 3.388 -0.367 6.673 1.00 94.75 84 GLU A C 1
ATOM 648 O O . GLU A 1 84 ? 4.215 -0.443 5.761 1.00 94.75 84 GLU A O 1
ATOM 653 N N . CYS A 1 85 ? 2.107 -0.710 6.505 1.00 93.69 85 CYS A N 1
ATOM 654 C CA . CYS A 1 85 ? 1.557 -1.196 5.241 1.00 93.69 85 CYS A CA 1
ATOM 655 C C . CYS A 1 85 ? 1.689 -0.151 4.124 1.00 93.69 85 CYS A C 1
ATOM 657 O O . CYS A 1 85 ? 2.137 -0.462 3.020 1.00 93.69 85 CYS A O 1
ATOM 659 N N . GLN A 1 86 ? 1.324 1.099 4.410 1.00 93.62 86 GLN A N 1
ATOM 660 C CA . GLN A 1 86 ? 1.393 2.211 3.465 1.00 93.62 86 GLN A CA 1
ATOM 661 C C . GLN A 1 86 ? 2.835 2.508 3.048 1.00 93.62 86 GLN A C 1
ATOM 663 O O . GLN A 1 86 ? 3.110 2.681 1.860 1.00 93.62 86 GLN A O 1
ATOM 668 N N . LYS A 1 87 ? 3.771 2.496 4.003 1.00 94.44 87 LYS A N 1
ATOM 669 C CA . LYS A 1 87 ? 5.201 2.659 3.734 1.00 94.44 87 LYS A CA 1
ATOM 670 C C . LYS A 1 87 ? 5.727 1.542 2.834 1.00 94.44 87 LYS A C 1
ATOM 672 O O . LYS A 1 87 ? 6.349 1.836 1.819 1.00 94.44 87 LYS A O 1
ATOM 677 N N . ALA A 1 88 ? 5.431 0.282 3.159 1.00 94.06 88 ALA A N 1
ATOM 678 C CA . ALA A 1 88 ? 5.853 -0.868 2.359 1.00 94.06 88 ALA A CA 1
ATOM 679 C C . ALA A 1 88 ? 5.314 -0.808 0.919 1.00 94.06 88 ALA A C 1
ATOM 681 O O . ALA A 1 88 ? 6.025 -1.135 -0.032 1.00 94.06 88 ALA A O 1
ATOM 682 N N . MET A 1 89 ? 4.069 -0.360 0.755 1.00 93.50 89 MET A N 1
ATOM 683 C CA . MET A 1 89 ? 3.442 -0.176 -0.551 1.00 93.50 89 MET A CA 1
ATOM 684 C C . MET A 1 89 ? 4.117 0.935 -1.363 1.00 93.50 89 MET A C 1
ATOM 686 O O . MET A 1 89 ? 4.442 0.729 -2.531 1.00 93.50 89 MET A O 1
ATOM 690 N N . LEU A 1 90 ? 4.389 2.089 -0.747 1.00 94.94 90 LEU A N 1
ATOM 691 C CA . LEU A 1 90 ? 5.104 3.188 -1.401 1.00 94.94 90 LEU A CA 1
ATOM 692 C C . LEU A 1 90 ? 6.532 2.788 -1.784 1.00 94.94 90 LEU A C 1
ATOM 694 O O . LEU A 1 90 ? 6.962 3.068 -2.900 1.00 94.94 90 LEU A O 1
ATOM 698 N N . GLU A 1 91 ? 7.251 2.089 -0.903 1.00 95.69 91 GLU A N 1
ATOM 699 C CA . GLU A 1 91 ? 8.568 1.514 -1.208 1.00 95.69 91 GLU A CA 1
ATOM 700 C C . GLU A 1 91 ? 8.502 0.611 -2.446 1.00 95.69 91 GLU A C 1
ATOM 702 O O . GLU A 1 91 ? 9.321 0.755 -3.355 1.00 95.69 91 GLU A O 1
ATOM 707 N N . HIS A 1 92 ? 7.502 -0.273 -2.530 1.00 95.44 92 HIS A N 1
ATOM 708 C CA . HIS A 1 92 ? 7.288 -1.113 -3.708 1.00 95.44 92 HIS A CA 1
ATOM 709 C C . HIS A 1 92 ? 7.037 -0.279 -4.973 1.00 95.44 92 HIS A C 1
ATOM 711 O O . HIS A 1 92 ? 7.675 -0.526 -5.996 1.00 95.44 92 HIS A O 1
ATOM 717 N N . PHE A 1 93 ? 6.177 0.741 -4.912 1.00 95.06 93 PHE A N 1
ATOM 718 C CA . PHE A 1 93 ? 5.901 1.606 -6.062 1.00 95.06 93 PHE A CA 1
ATOM 719 C C . PHE A 1 93 ? 7.149 2.349 -6.544 1.00 95.06 93 PHE A C 1
ATOM 721 O O . PHE A 1 93 ? 7.407 2.386 -7.748 1.00 95.06 93 PHE A O 1
ATOM 728 N N . TYR A 1 94 ? 7.965 2.872 -5.626 1.00 96.75 94 TYR A N 1
ATOM 729 C CA . TYR A 1 94 ? 9.244 3.493 -5.970 1.00 96.75 94 TYR A CA 1
ATOM 730 C C . TYR A 1 94 ? 10.246 2.497 -6.559 1.00 96.75 94 TYR A C 1
ATOM 732 O O . TYR A 1 94 ? 11.033 2.868 -7.424 1.00 96.75 94 TYR A O 1
ATOM 740 N N . ASN A 1 95 ? 10.259 1.244 -6.103 1.00 96.25 95 ASN A N 1
ATOM 741 C CA . ASN A 1 95 ? 11.133 0.221 -6.678 1.00 96.25 95 ASN A CA 1
ATOM 742 C C . ASN A 1 95 ? 10.722 -0.101 -8.122 1.00 96.25 95 ASN A C 1
ATOM 744 O O . ASN A 1 95 ? 11.577 -0.117 -9.004 1.00 96.25 95 ASN A O 1
ATOM 748 N N . VAL A 1 96 ? 9.419 -0.279 -8.370 1.00 95.31 96 VAL A N 1
ATOM 749 C CA . VAL A 1 96 ? 8.877 -0.516 -9.716 1.00 95.31 96 VAL A CA 1
ATOM 750 C C . VAL A 1 96 ? 9.182 0.658 -10.640 1.00 95.31 96 VAL A C 1
ATOM 752 O O . VAL A 1 96 ? 9.706 0.440 -11.727 1.00 95.31 96 VAL A O 1
ATOM 755 N N . SER A 1 97 ? 8.948 1.899 -10.203 1.00 96.12 97 SER A N 1
ATOM 756 C CA . SER A 1 97 ? 9.180 3.074 -11.049 1.00 96.12 97 SER A CA 1
ATOM 757 C C . SER A 1 97 ? 10.639 3.236 -11.479 1.00 96.12 97 SER A C 1
ATOM 759 O O . SER A 1 97 ? 10.894 3.654 -12.605 1.00 96.12 97 SER A O 1
ATOM 761 N N . ARG A 1 98 ? 11.603 2.855 -10.629 1.00 96.56 98 ARG A N 1
ATOM 762 C CA . ARG A 1 98 ? 13.036 2.884 -10.967 1.00 96.56 98 ARG A CA 1
ATOM 763 C C . ARG A 1 98 ? 13.452 1.825 -11.990 1.00 96.56 98 ARG A C 1
ATOM 765 O O . ARG A 1 98 ? 14.505 1.980 -12.597 1.00 96.56 98 ARG A O 1
ATOM 772 N N . ALA A 1 99 ? 12.653 0.777 -12.192 1.00 94.69 99 ALA A N 1
ATOM 773 C CA . ALA A 1 99 ? 12.884 -0.218 -13.241 1.00 94.69 99 ALA A CA 1
ATOM 774 C C . ALA A 1 99 ? 12.253 0.171 -14.593 1.00 94.69 99 ALA A C 1
ATOM 776 O O . ALA A 1 99 ? 12.442 -0.529 -15.587 1.00 94.69 99 ALA A O 1
ATOM 777 N N . MET A 1 100 ? 11.506 1.275 -14.650 1.00 94.12 100 MET A N 1
ATOM 778 C CA . MET A 1 100 ? 10.826 1.770 -15.850 1.00 94.12 100 MET A CA 1
ATOM 779 C C . MET A 1 100 ? 11.623 2.922 -16.492 1.00 94.12 100 MET A C 1
ATOM 781 O O . MET A 1 100 ? 12.493 3.506 -15.841 1.00 94.12 100 MET A O 1
ATOM 785 N N . PRO A 1 101 ? 11.347 3.294 -17.759 1.00 94.31 101 PRO A N 1
ATOM 786 C CA . PRO A 1 101 ? 11.842 4.555 -18.317 1.00 94.31 101 PRO A CA 1
ATOM 787 C C . PRO A 1 101 ? 11.449 5.743 -17.424 1.00 94.31 101 PRO A C 1
ATOM 789 O O . PRO A 1 101 ? 10.360 5.739 -16.859 1.00 94.31 101 PRO A O 1
ATOM 792 N N . LEU A 1 102 ? 12.304 6.764 -17.301 1.00 92.94 102 LEU A N 1
ATOM 793 C CA . LEU A 1 102 ? 12.157 7.829 -16.293 1.00 92.94 102 LEU A CA 1
ATOM 794 C C . LEU A 1 102 ? 10.764 8.486 -16.274 1.00 92.94 102 LEU A C 1
ATOM 796 O O . LEU A 1 102 ? 10.144 8.591 -15.214 1.00 92.94 102 LEU A O 1
ATOM 800 N N . GLU A 1 103 ? 10.269 8.912 -17.436 1.00 94.69 103 GLU A N 1
ATOM 801 C CA . GLU A 1 103 ? 8.956 9.565 -17.545 1.00 94.69 103 GLU A CA 1
ATOM 802 C C . GLU A 1 103 ? 7.802 8.585 -17.282 1.00 94.69 103 GLU A C 1
ATOM 804 O O . GLU A 1 103 ? 6.832 8.918 -16.598 1.00 94.69 103 GLU A O 1
ATOM 809 N N . GLU A 1 104 ? 7.947 7.334 -17.718 1.00 95.81 104 GLU A N 1
ATOM 810 C CA . GLU A 1 104 ? 6.964 6.278 -17.470 1.00 95.81 104 GLU A CA 1
ATOM 811 C C . GLU A 1 104 ? 6.899 5.886 -15.991 1.00 95.81 104 GLU A C 1
ATOM 813 O O . GLU A 1 104 ? 5.813 5.709 -15.441 1.00 95.81 104 GLU A O 1
ATOM 818 N N . GLY A 1 105 ? 8.042 5.837 -15.307 1.00 95.50 105 GLY A N 1
ATOM 819 C CA . GLY A 1 105 ? 8.119 5.599 -13.869 1.00 95.50 105 GLY A CA 1
ATOM 820 C C . GLY A 1 105 ? 7.431 6.703 -13.060 1.00 95.50 105 GLY A C 1
ATOM 821 O O . GLY A 1 105 ? 6.716 6.408 -12.100 1.00 95.50 105 GLY A O 1
ATOM 822 N N . ARG A 1 106 ? 7.582 7.973 -13.461 1.00 95.44 106 ARG A N 1
ATOM 823 C CA . ARG A 1 106 ? 6.868 9.106 -12.840 1.00 95.44 106 ARG A CA 1
ATOM 824 C C . ARG A 1 106 ? 5.358 8.988 -13.028 1.00 95.44 106 ARG A C 1
ATOM 826 O O . ARG A 1 106 ? 4.611 9.091 -12.054 1.00 95.44 106 ARG A O 1
ATOM 833 N N . ARG A 1 107 ? 4.913 8.710 -14.256 1.00 95.69 107 ARG A N 1
ATOM 834 C CA . ARG A 1 107 ? 3.492 8.521 -14.576 1.00 95.69 107 ARG A CA 1
ATOM 835 C C . ARG A 1 107 ? 2.891 7.329 -13.828 1.00 95.69 107 ARG A C 1
ATOM 837 O O . ARG A 1 107 ? 1.760 7.409 -13.350 1.00 95.69 107 ARG A O 1
ATOM 844 N N . TYR A 1 108 ? 3.652 6.246 -13.679 1.00 94.81 108 TYR A N 1
ATOM 845 C CA . TYR A 1 108 ? 3.246 5.067 -12.920 1.00 94.81 108 TYR A CA 1
ATOM 846 C C . TYR A 1 108 ? 2.997 5.406 -11.449 1.00 94.81 108 TYR A C 1
ATOM 848 O O . TYR A 1 108 ? 1.933 5.079 -10.925 1.00 94.81 108 TYR A O 1
ATOM 856 N N . LEU A 1 109 ? 3.930 6.111 -10.797 1.00 94.06 109 LEU A N 1
ATOM 857 C CA . LEU A 1 109 ? 3.778 6.521 -9.397 1.00 94.06 109 LEU A CA 1
ATOM 858 C C . LEU A 1 109 ? 2.512 7.348 -9.180 1.00 94.06 109 LEU A C 1
ATOM 860 O O . LEU A 1 109 ? 1.764 7.075 -8.243 1.00 94.06 109 LEU A O 1
ATOM 864 N N . GLN A 1 110 ? 2.256 8.322 -10.056 1.00 92.19 110 GLN A N 1
ATOM 865 C CA . GLN A 1 110 ? 1.060 9.151 -9.969 1.00 92.19 110 GLN A CA 1
ATOM 866 C C . GLN A 1 110 ? -0.217 8.309 -10.118 1.00 92.19 110 GLN A C 1
ATOM 868 O O . GLN A 1 110 ? -1.098 8.381 -9.262 1.00 92.19 110 GLN A O 1
ATOM 873 N N . LYS A 1 111 ? -0.287 7.441 -11.136 1.00 91.38 111 LYS A N 1
ATOM 874 C CA . LYS A 1 111 ? -1.439 6.551 -11.369 1.00 91.38 111 LYS A CA 1
ATOM 875 C C . LYS A 1 111 ? -1.695 5.611 -10.183 1.00 91.38 111 LYS A C 1
ATOM 877 O O . LYS A 1 111 ? -2.842 5.406 -9.782 1.00 91.38 111 LYS A O 1
ATOM 882 N N . MET A 1 112 ? -0.642 5.042 -9.594 1.00 91.31 112 MET A N 1
ATOM 883 C CA . MET A 1 112 ? -0.770 4.165 -8.424 1.00 91.31 112 MET A CA 1
ATOM 884 C C . MET A 1 112 ? -1.180 4.930 -7.164 1.00 91.31 112 MET A C 1
ATOM 886 O O . MET A 1 112 ? -1.996 4.447 -6.381 1.00 91.31 112 MET A O 1
ATOM 890 N N . PHE A 1 113 ? -0.667 6.143 -6.966 1.00 87.12 113 PHE A N 1
ATOM 891 C CA . PHE A 1 113 ? -1.081 6.993 -5.853 1.00 87.12 113 PHE A CA 1
ATOM 892 C C . PHE A 1 113 ? -2.562 7.394 -5.957 1.00 87.12 113 PHE A C 1
ATOM 894 O O . PHE A 1 113 ? -3.291 7.329 -4.972 1.00 87.12 113 PHE A O 1
ATOM 901 N N . GLU A 1 114 ? -3.040 7.731 -7.157 1.00 86.31 114 GLU A N 1
ATOM 902 C CA . GLU A 1 114 ? -4.436 8.121 -7.400 1.00 86.31 114 GLU A CA 1
ATOM 903 C C . GLU A 1 114 ? -5.442 6.976 -7.207 1.00 86.31 114 GLU A C 1
ATOM 905 O O . GLU A 1 114 ? -6.587 7.225 -6.819 1.00 86.31 114 GLU A O 1
ATOM 910 N N . SER A 1 115 ? -5.018 5.736 -7.470 1.00 79.44 115 SER A N 1
ATOM 911 C CA . SER A 1 115 ? -5.852 4.527 -7.403 1.00 79.44 115 SER A CA 1
ATOM 912 C C . SER A 1 115 ? -5.798 3.797 -6.059 1.00 79.44 115 SER A C 1
ATOM 914 O O . SER A 1 115 ? -6.574 2.866 -5.842 1.00 79.44 115 SER A O 1
ATOM 916 N N . THR A 1 116 ? -4.919 4.203 -5.139 1.00 77.25 116 THR A N 1
ATOM 917 C CA . THR A 1 116 ? -4.781 3.551 -3.831 1.00 77.25 116 THR A CA 1
ATOM 918 C C . THR A 1 116 ? -5.503 4.298 -2.716 1.00 77.25 116 THR A C 1
ATOM 920 O O . THR A 1 116 ? -5.690 5.514 -2.724 1.00 77.25 116 THR A O 1
ATOM 923 N N . SER A 1 117 ? -5.875 3.545 -1.681 1.00 65.38 117 SER A N 1
ATOM 924 C CA . SER A 1 117 ? -6.536 4.034 -0.466 1.00 65.38 117 SER A CA 1
ATOM 925 C C . SER A 1 117 ? -5.694 5.011 0.369 1.00 65.38 117 SER A C 1
ATOM 927 O O . SER A 1 117 ? -6.214 5.584 1.325 1.00 65.38 117 SER A O 1
ATOM 929 N N . LEU A 1 118 ? -4.441 5.280 -0.028 1.00 65.50 118 LEU A N 1
ATOM 930 C CA . LEU A 1 118 ? -3.636 6.411 0.458 1.00 65.50 118 LEU A CA 1
ATOM 931 C C . LEU A 1 118 ? -4.334 7.762 0.268 1.00 65.50 118 LEU A C 1
ATOM 933 O O . LEU A 1 118 ? -4.012 8.721 0.963 1.00 65.50 118 LEU A O 1
ATOM 937 N N . ARG A 1 119 ? -5.303 7.837 -0.649 1.00 67.25 119 ARG A N 1
ATOM 938 C CA . ARG A 1 119 ? -6.069 9.050 -0.927 1.00 67.25 119 ARG A CA 1
ATOM 939 C C . ARG A 1 119 ? -7.171 9.367 0.101 1.00 67.25 119 ARG A C 1
ATOM 941 O O . ARG A 1 119 ? -7.743 10.449 0.018 1.00 67.25 119 ARG A O 1
ATOM 948 N N . SER A 1 120 ? -7.505 8.493 1.059 1.00 54.25 120 SER A N 1
ATOM 949 C CA . SER A 1 120 ? -8.600 8.799 2.004 1.00 54.25 120 SER A CA 1
ATOM 950 C C . SER A 1 120 ? -8.091 9.585 3.217 1.00 54.25 120 SER A C 1
ATOM 952 O O . SER A 1 120 ? -7.232 9.108 3.952 1.00 54.25 120 SER A O 1
ATOM 954 N N . HIS A 1 121 ? -8.577 10.812 3.435 1.00 47.28 121 HIS A N 1
ATOM 955 C CA . HIS A 1 121 ? -9.869 11.016 4.097 1.00 47.28 121 HIS A CA 1
ATOM 956 C C . HIS A 1 121 ? -10.773 12.075 3.417 1.00 47.28 121 HIS A C 1
ATOM 958 O O . HIS A 1 121 ? -10.474 13.267 3.434 1.00 47.28 121 HIS A O 1
ATOM 964 N N . ARG A 1 122 ? -11.940 11.651 2.907 1.00 41.94 122 ARG A N 1
ATOM 965 C CA . ARG A 1 122 ? -13.183 12.443 2.976 1.00 41.94 122 ARG A CA 1
ATOM 966 C C . ARG A 1 122 ? -14.077 11.746 3.995 1.00 41.94 122 ARG A C 1
ATOM 968 O O . ARG A 1 122 ? -14.615 10.685 3.691 1.00 41.94 122 ARG A O 1
ATOM 975 N N . MET A 1 123 ? -14.239 12.323 5.184 1.00 40.28 123 MET A N 1
ATOM 976 C CA . MET A 1 123 ? -15.452 12.051 5.957 1.00 40.28 123 MET A CA 1
ATOM 977 C C . MET A 1 123 ? -16.572 12.785 5.236 1.00 40.28 123 MET A C 1
ATOM 979 O O . MET A 1 123 ? -16.699 14.001 5.362 1.00 40.28 123 MET A O 1
ATOM 983 N N . ASN A 1 124 ? -17.333 12.075 4.408 1.00 39.56 124 ASN A N 1
ATOM 984 C CA . ASN A 1 124 ? -18.633 12.588 4.008 1.00 39.56 124 ASN A CA 1
ATOM 985 C C . ASN A 1 124 ? -19.539 12.413 5.233 1.00 39.56 124 ASN A C 1
ATOM 987 O O . ASN A 1 124 ? -19.988 11.307 5.518 1.00 39.56 124 ASN A O 1
ATOM 991 N N . HIS A 1 125 ? -19.705 13.488 6.001 1.00 44.44 125 HIS A N 1
ATOM 992 C CA . HIS A 1 125 ? -20.818 13.624 6.931 1.00 44.44 125 HIS A CA 1
ATOM 993 C C . HIS A 1 125 ? -22.018 14.092 6.103 1.00 44.44 125 HIS A C 1
ATOM 995 O O . HIS A 1 125 ? -22.172 15.291 5.881 1.00 44.44 125 HIS A O 1
ATOM 1001 N N . GLU A 1 126 ? -22.788 13.144 5.575 1.00 37.38 126 GLU A N 1
ATOM 1002 C CA . GLU A 1 126 ? -24.154 13.388 5.093 1.00 37.38 126 GLU A CA 1
ATOM 1003 C C . GLU A 1 126 ? -25.143 12.785 6.090 1.00 37.38 126 GLU A C 1
ATOM 1005 O O . GLU A 1 126 ? -24.867 11.662 6.576 1.00 37.38 126 GLU A O 1
#

Sequence (126 aa):
MVQPRGEGSPERSGLAWLRNDFSLSEAQFTEVCRMHDAYVPRCAESCRRIESKNVEIGRLVASGNAVGPELERALTESGQLRIECQKAMLEHFYNVSRAMPLEEGRRYLQKMFESTSLRSHRMNHE

Radius of gyration: 19.19 Å; chains: 1; bounding box: 38×46×51 Å

pLDDT: mean 84.66, std 19.73, range [29.23, 98.12]

Secondary structure (DSSP, 8-state):
-PPP--SS--TTTTTHHHHHHTT--HHHHHHHHHHHHHHHHHHHHHHHHHHHHHHHHHHHHHH-SS--HHHHHHHHHHHHHHHHHHHHHHHHHHHHHHTS-HHHHHHHHHHHHHHSGGG-------